Protein AF-A0A8S3X0T8-F1 (afdb_monomer_lite)

Radius of gyration: 22.29 Å; chains: 1; bounding box: 77×20×52 Å

Sequence (79 aa):
MEGVLPGQHAMRAGRPVMQFENEDEVLRELRLDPSISQRQISSNIGIPRSTVQRVINRKKYHAYHVQRVQALLPGDYEP

Foldseek 3Di:
DDDPDPPPPPPPPPDPDPDVVLLVQLVVVCVVPVLDDLVVSCVVSVHDSVVSVVSCVVVVVPSPNPDCPDDDDPCVPPD

pLDDT: mean 77.49, std 15.64, range [44.38, 95.56]

Structure (mmCIF, N/CA/C/O backbone):
data_AF-A0A8S3X0T8-F1
#
_entry.id   AF-A0A8S3X0T8-F1
#
loop_
_atom_site.group_PDB
_atom_site.id
_atom_site.type_symbol
_atom_site.label_atom_id
_atom_site.label_alt_id
_atom_site.label_comp_id
_atom_site.label_asym_id
_atom_site.label_entity_id
_atom_site.label_seq_id
_atom_site.pdbx_PDB_ins_code
_atom_site.Cartn_x
_atom_site.Cartn_y
_atom_site.Cartn_z
_atom_site.occupancy
_atom_site.B_iso_or_equiv
_atom_site.auth_seq_id
_atom_site.auth_comp_id
_atom_site.auth_asym_id
_atom_site.auth_atom_id
_atom_site.pdbx_PDB_model_num
ATOM 1 N N . MET A 1 1 ? 54.369 -13.542 -16.651 1.00 44.38 1 MET A N 1
ATOM 2 C CA . MET A 1 1 ? 53.627 -13.330 -17.903 1.00 44.38 1 MET A CA 1
ATOM 3 C C . MET A 1 1 ? 52.206 -13.793 -17.640 1.00 44.38 1 MET A C 1
ATOM 5 O O . MET A 1 1 ? 52.041 -14.971 -17.369 1.00 44.38 1 MET A O 1
ATOM 9 N N . GLU A 1 2 ? 51.284 -12.825 -17.592 1.00 46.09 2 GLU A N 1
ATOM 10 C CA . GLU A 1 2 ? 49.812 -12.940 -17.670 1.00 46.09 2 GLU A CA 1
ATOM 11 C C . GLU A 1 2 ? 49.131 -13.933 -16.695 1.00 46.09 2 GLU A C 1
ATOM 13 O O . GLU A 1 2 ? 49.256 -15.140 -16.825 1.00 46.09 2 GLU A O 1
ATOM 18 N N . GLY A 1 3 ? 48.377 -13.557 -15.664 1.00 48.69 3 GLY A N 1
ATOM 19 C CA . GLY A 1 3 ? 47.403 -12.476 -15.549 1.00 48.69 3 GLY A CA 1
ATOM 20 C C . GLY A 1 3 ? 46.128 -13.122 -14.991 1.00 48.69 3 GLY A C 1
ATOM 21 O O . GLY A 1 3 ? 45.413 -13.808 -15.716 1.00 48.69 3 GLY A O 1
ATOM 22 N N . VAL A 1 4 ? 45.883 -12.991 -13.682 1.00 56.06 4 VAL A N 1
ATOM 23 C CA . VAL A 1 4 ? 44.653 -13.481 -13.037 1.00 56.06 4 VAL A CA 1
ATOM 24 C C . VAL A 1 4 ? 43.480 -12.755 -13.690 1.00 56.06 4 VAL A C 1
ATOM 26 O O . VAL A 1 4 ? 43.378 -11.535 -13.575 1.00 56.06 4 VAL A O 1
ATOM 29 N N . LEU A 1 5 ? 42.625 -13.494 -14.402 1.00 56.59 5 LEU A N 1
ATOM 30 C CA . LEU A 1 5 ? 41.4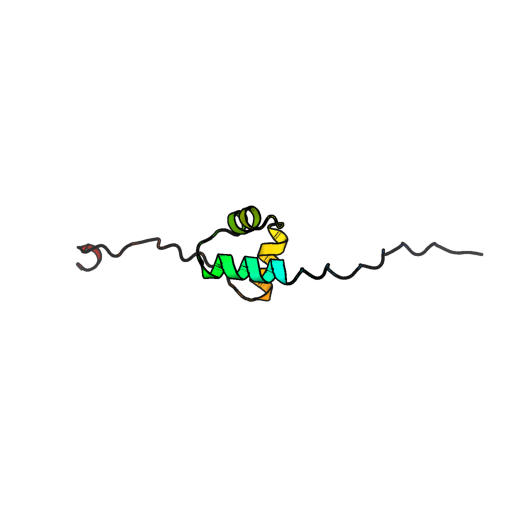08 -12.947 -14.997 1.00 56.59 5 LEU A CA 1
ATOM 31 C C . LEU A 1 5 ? 40.593 -12.285 -13.877 1.00 56.59 5 LEU A C 1
ATOM 33 O O . LEU A 1 5 ? 40.204 -12.985 -12.934 1.00 56.59 5 LEU A O 1
ATOM 37 N N . PRO A 1 6 ? 40.352 -10.962 -13.920 1.00 46.28 6 PRO A N 1
ATOM 38 C CA . PRO A 1 6 ? 39.552 -10.320 -12.899 1.00 46.28 6 PRO A CA 1
ATOM 39 C C . PRO A 1 6 ? 38.165 -10.949 -12.950 1.00 46.28 6 PRO A C 1
ATOM 41 O O . PRO A 1 6 ? 37.548 -11.046 -14.015 1.00 46.28 6 PRO A O 1
ATOM 44 N N . GLY A 1 7 ? 37.714 -11.420 -11.785 1.00 50.72 7 GLY A N 1
ATOM 45 C CA . GLY A 1 7 ? 36.380 -11.959 -11.606 1.00 50.72 7 GLY A CA 1
ATOM 46 C C . GLY A 1 7 ? 35.391 -11.008 -12.255 1.00 50.72 7 GLY A C 1
ATOM 47 O O . GLY A 1 7 ? 35.367 -9.816 -11.941 1.00 50.72 7 GLY A O 1
ATOM 48 N N . GLN A 1 8 ? 34.631 -11.536 -13.208 1.00 53.94 8 GLN A N 1
ATOM 49 C CA . GLN A 1 8 ? 33.559 -10.823 -13.870 1.00 53.94 8 GLN A CA 1
ATOM 50 C C . GLN A 1 8 ? 32.525 -10.478 -12.797 1.00 53.94 8 GLN A C 1
ATOM 52 O O . GLN A 1 8 ? 31.556 -11.201 -12.575 1.00 53.94 8 GLN A O 1
ATOM 57 N N . HIS A 1 9 ? 32.724 -9.356 -12.106 1.00 46.25 9 HIS A N 1
ATOM 58 C CA . HIS A 1 9 ? 31.627 -8.595 -11.550 1.00 46.25 9 HIS A CA 1
ATOM 59 C C . HIS A 1 9 ? 30.825 -8.160 -12.764 1.00 46.25 9 HIS A C 1
ATOM 61 O O . HIS A 1 9 ? 31.066 -7.089 -13.319 1.00 46.25 9 HIS A O 1
ATOM 67 N N . ALA A 1 10 ? 29.936 -9.054 -13.218 1.00 52.88 10 ALA A N 1
ATOM 68 C CA . ALA A 1 10 ? 28.902 -8.759 -14.183 1.00 52.88 10 ALA A CA 1
ATOM 69 C C . ALA A 1 10 ? 28.394 -7.376 -13.815 1.00 52.88 10 ALA A C 1
ATOM 71 O O . ALA A 1 10 ? 27.938 -7.168 -12.682 1.00 52.88 10 ALA A O 1
ATOM 72 N N . MET A 1 11 ? 28.632 -6.425 -14.724 1.00 45.25 11 MET A N 1
ATOM 73 C CA . MET A 1 11 ? 28.193 -5.049 -14.592 1.00 45.25 11 MET A CA 1
ATOM 74 C C . MET A 1 11 ? 26.790 -5.132 -14.025 1.00 45.25 11 MET A C 1
ATOM 76 O O . MET A 1 11 ? 25.929 -5.763 -14.642 1.00 45.25 11 MET A O 1
ATOM 80 N N . ARG A 1 12 ? 26.594 -4.642 -12.795 1.00 50.88 12 ARG A N 1
ATOM 81 C CA . ARG A 1 12 ? 25.279 -4.660 -12.166 1.00 50.88 12 ARG A CA 1
ATOM 82 C C . ARG A 1 12 ? 24.425 -3.754 -13.031 1.00 50.88 12 ARG A C 1
ATOM 84 O O . ARG A 1 12 ? 24.406 -2.548 -12.804 1.00 50.88 12 ARG A O 1
ATOM 91 N N . ALA A 1 13 ? 23.800 -4.331 -14.058 1.00 54.94 13 ALA A N 1
ATOM 92 C CA . ALA A 1 13 ? 22.784 -3.687 -14.853 1.00 54.94 13 ALA A CA 1
ATOM 93 C C . ALA A 1 13 ? 21.865 -3.053 -13.821 1.00 54.94 13 ALA A C 1
ATOM 95 O O . ALA A 1 13 ? 21.397 -3.736 -12.900 1.00 54.94 13 ALA A O 1
ATOM 96 N N . GLY A 1 14 ? 21.790 -1.722 -13.863 1.00 62.72 14 GLY A N 1
ATOM 97 C CA . GLY A 1 14 ? 21.093 -0.952 -12.848 1.00 62.72 14 GLY A CA 1
ATOM 98 C C . GLY A 1 14 ? 19.721 -1.563 -12.590 1.00 62.72 14 GLY A C 1
ATOM 99 O O . GLY A 1 14 ? 19.130 -2.191 -13.470 1.00 62.72 14 GLY A O 1
ATOM 100 N N . ARG A 1 15 ? 19.232 -1.417 -11.355 1.00 54.28 15 ARG A N 1
ATOM 101 C CA . ARG A 1 15 ? 17.920 -1.931 -10.946 1.00 54.28 15 ARG A CA 1
ATOM 102 C C . ARG A 1 15 ? 16.898 -1.640 -12.057 1.00 54.28 15 ARG A C 1
ATOM 104 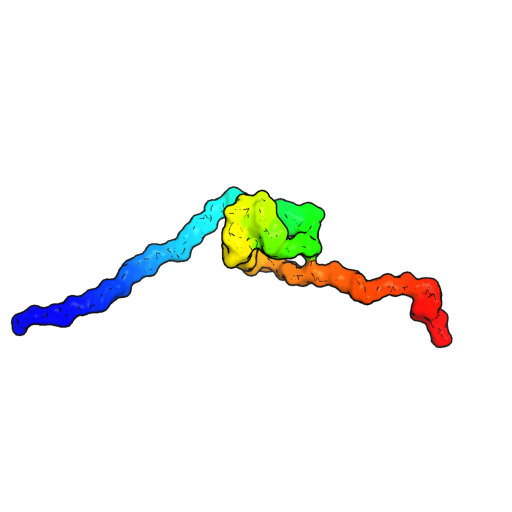O O . ARG A 1 15 ? 16.751 -0.460 -12.376 1.00 54.28 15 ARG A O 1
ATOM 111 N N . PRO A 1 16 ? 16.203 -2.655 -12.609 1.00 61.00 16 PRO A N 1
ATOM 112 C CA . PRO A 1 16 ? 15.250 -2.454 -13.691 1.00 61.00 16 PRO A CA 1
ATOM 113 C C . PRO A 1 16 ? 14.327 -1.283 -13.366 1.00 61.00 16 PRO A C 1
ATOM 115 O O . PRO A 1 16 ? 13.761 -1.221 -12.264 1.00 61.00 16 PRO A O 1
ATOM 118 N N . VAL A 1 17 ? 14.234 -0.332 -14.295 1.00 63.22 17 VAL A N 1
ATOM 119 C CA . VAL A 1 17 ? 13.298 0.785 -14.188 1.00 63.22 17 VAL A CA 1
ATOM 120 C C . VAL A 1 17 ? 11.913 0.155 -14.144 1.00 63.22 17 VAL A C 1
ATOM 122 O O . VAL A 1 17 ? 11.531 -0.577 -15.054 1.00 63.22 17 VAL A O 1
ATOM 125 N N . MET A 1 18 ? 11.189 0.344 -13.038 1.00 66.38 18 MET A N 1
ATOM 126 C CA . MET A 1 18 ? 9.784 -0.048 -13.026 1.00 66.38 18 MET A CA 1
ATOM 127 C C . MET A 1 18 ? 9.071 0.720 -14.121 1.00 66.38 18 MET A C 1
ATOM 129 O O . MET A 1 18 ? 9.228 1.934 -14.195 1.00 66.38 18 MET A O 1
ATOM 133 N N . GLN A 1 19 ? 8.291 0.016 -14.935 1.00 71.94 19 GLN A N 1
ATOM 134 C CA . GLN A 1 19 ? 7.372 0.669 -15.857 1.00 71.94 19 GLN A CA 1
ATOM 135 C C . GLN A 1 19 ? 6.417 1.547 -15.042 1.00 71.94 19 GLN A C 1
ATOM 137 O O . GLN A 1 19 ? 5.847 1.071 -14.057 1.00 71.94 19 GLN A O 1
ATOM 142 N N . PHE A 1 20 ? 6.286 2.813 -15.439 1.00 72.31 20 PHE A N 1
ATOM 143 C CA . PHE A 1 20 ? 5.439 3.802 -14.767 1.00 72.31 20 PHE A CA 1
ATOM 144 C C . PHE A 1 20 ? 3.978 3.332 -14.661 1.00 72.31 20 PHE A C 1
ATOM 146 O O . PHE A 1 20 ? 3.363 3.508 -13.619 1.00 72.31 20 PHE A O 1
ATOM 153 N N . GLU A 1 21 ? 3.479 2.606 -15.664 1.00 80.31 21 GLU A N 1
ATOM 154 C CA . GLU A 1 21 ? 2.124 2.029 -15.678 1.00 80.31 21 GLU A CA 1
ATOM 155 C C . GLU A 1 21 ? 1.857 1.108 -14.476 1.00 80.31 21 GLU A C 1
ATOM 157 O O . GLU A 1 21 ? 0.833 1.219 -13.808 1.00 80.31 21 GLU A O 1
ATOM 162 N N . ASN A 1 22 ? 2.825 0.255 -14.124 1.00 84.62 22 ASN A N 1
ATOM 163 C CA . ASN A 1 22 ? 2.710 -0.631 -12.963 1.00 84.62 22 ASN A CA 1
ATOM 164 C C . ASN A 1 22 ? 2.715 0.141 -11.636 1.00 84.62 22 ASN A C 1
ATOM 166 O O . ASN A 1 22 ? 2.205 -0.346 -10.631 1.00 84.62 22 ASN A O 1
ATOM 170 N N . GLU A 1 23 ? 3.357 1.309 -11.598 1.00 89.12 23 GLU A N 1
ATOM 171 C CA . GLU A 1 23 ? 3.372 2.170 -10.418 1.00 89.12 23 GLU A CA 1
ATOM 172 C C . GLU A 1 23 ? 2.012 2.846 -10.225 1.00 89.12 23 GLU A C 1
ATOM 174 O O . GLU A 1 23 ? 1.469 2.807 -9.120 1.00 89.12 23 GLU A O 1
ATOM 179 N N . ASP A 1 24 ? 1.442 3.390 -11.299 1.00 90.81 24 ASP A N 1
ATOM 180 C CA . ASP A 1 24 ? 0.137 4.050 -11.276 1.00 90.81 24 ASP A CA 1
ATOM 181 C C . ASP A 1 24 ? -0.996 3.079 -10.933 1.00 90.81 24 ASP A C 1
ATOM 183 O O . ASP A 1 24 ? -1.876 3.420 -10.141 1.00 90.81 24 ASP A O 1
ATOM 187 N N . GLU A 1 25 ? -0.949 1.849 -11.449 1.00 92.62 25 GLU A N 1
ATOM 188 C CA . GLU A 1 25 ? -1.973 0.843 -11.161 1.00 92.62 25 GLU A CA 1
ATOM 189 C C . GLU A 1 25 ? -1.935 0.388 -9.691 1.00 92.62 25 GLU A C 1
ATOM 191 O O . GLU A 1 25 ? -2.969 0.301 -9.029 1.00 92.62 25 GLU A O 1
ATOM 196 N N . VAL A 1 26 ? -0.736 0.208 -9.116 1.00 90.62 26 VAL A N 1
ATOM 197 C CA . VAL A 1 26 ? -0.587 -0.092 -7.678 1.00 90.62 26 VAL A CA 1
ATOM 198 C C . VAL A 1 26 ? -1.148 1.039 -6.818 1.00 90.62 26 VAL A C 1
ATOM 200 O O . VAL A 1 26 ? -1.810 0.786 -5.810 1.00 90.62 26 VAL A O 1
ATOM 203 N N . LEU A 1 27 ? -0.878 2.292 -7.192 1.00 89.75 27 LEU A N 1
ATOM 204 C CA . LEU A 1 27 ? -1.385 3.456 -6.466 1.00 89.75 27 LEU A CA 1
ATOM 205 C C . LEU A 1 27 ? -2.902 3.612 -6.607 1.00 89.75 27 LEU A C 1
ATOM 207 O O . LEU A 1 27 ? -3.551 4.060 -5.661 1.00 89.75 27 LEU A O 1
ATOM 211 N N . ARG A 1 28 ? -3.467 3.233 -7.756 1.00 91.62 28 ARG A N 1
ATOM 212 C CA . ARG A 1 28 ? -4.911 3.233 -7.997 1.00 91.62 28 ARG A CA 1
ATOM 213 C C . ARG A 1 28 ? -5.624 2.249 -7.076 1.00 91.62 28 ARG A C 1
ATOM 215 O O . ARG A 1 28 ? -6.531 2.668 -6.363 1.00 91.62 28 ARG A O 1
ATOM 222 N N . GLU A 1 29 ? -5.176 0.996 -7.029 1.00 91.50 29 GLU A N 1
ATOM 223 C CA . GLU A 1 29 ? -5.741 -0.039 -6.149 1.00 91.50 29 GLU A CA 1
ATOM 224 C C . GLU A 1 29 ? -5.717 0.400 -4.675 1.00 91.50 29 GLU A C 1
ATOM 226 O O . GLU A 1 29 ? -6.734 0.339 -3.989 1.00 91.50 29 GLU A O 1
ATOM 231 N N . LEU A 1 30 ? -4.589 0.949 -4.207 1.00 87.38 30 LEU A N 1
ATOM 232 C CA . LEU A 1 30 ? -4.456 1.464 -2.835 1.00 87.38 30 LEU A CA 1
ATOM 233 C C . LEU A 1 30 ? -5.368 2.654 -2.534 1.00 87.38 30 LEU A C 1
ATOM 235 O O . LEU A 1 30 ? -5.737 2.874 -1.383 1.00 87.38 30 LEU A O 1
ATOM 239 N N . ARG A 1 31 ? -5.686 3.467 -3.543 1.00 87.12 31 ARG A N 1
ATOM 240 C CA . ARG A 1 31 ? -6.559 4.629 -3.375 1.00 87.12 31 ARG A CA 1
ATOM 241 C C . ARG A 1 31 ? -8.034 4.244 -3.363 1.00 87.12 31 ARG A C 1
ATOM 243 O O . ARG A 1 31 ? -8.810 4.919 -2.692 1.00 87.12 31 ARG A O 1
ATOM 250 N N . LEU A 1 32 ? -8.402 3.197 -4.099 1.00 89.94 32 LEU A N 1
ATOM 251 C CA . LEU A 1 32 ? -9.750 2.632 -4.097 1.00 89.94 32 LEU A CA 1
ATOM 252 C C . LEU A 1 32 ? -10.037 1.894 -2.787 1.00 89.94 32 LEU A C 1
ATOM 254 O O . LEU A 1 32 ? -11.091 2.099 -2.192 1.00 89.94 32 LEU A O 1
ATOM 258 N N . ASP A 1 33 ? -9.083 1.090 -2.320 1.00 86.81 33 ASP A N 1
ATOM 259 C CA . ASP A 1 33 ? -9.175 0.372 -1.054 1.00 86.81 33 ASP A CA 1
ATOM 260 C C . ASP A 1 33 ? -7.822 0.387 -0.317 1.00 86.81 33 ASP A C 1
ATOM 262 O O . ASP A 1 33 ? -6.949 -0.437 -0.590 1.00 86.81 33 ASP A O 1
ATOM 266 N N . PRO A 1 34 ? -7.632 1.279 0.673 1.00 84.00 34 PRO A N 1
ATOM 267 C CA . PRO A 1 34 ? -6.408 1.317 1.475 1.00 84.00 34 PRO A CA 1
ATOM 268 C C . PRO A 1 34 ? -6.170 0.055 2.318 1.00 84.00 34 PRO A C 1
ATOM 270 O O . PRO A 1 34 ? -5.059 -0.155 2.808 1.00 84.00 34 PRO A O 1
ATOM 273 N N . SER A 1 35 ? -7.202 -0.773 2.522 1.00 83.12 35 SER A N 1
ATOM 274 C CA . SER A 1 35 ? -7.118 -2.019 3.286 1.00 83.12 35 SER A CA 1
ATOM 275 C C . SER A 1 35 ? -6.715 -3.225 2.431 1.00 83.12 35 SER A C 1
ATOM 277 O O . SER A 1 35 ? -6.453 -4.308 2.964 1.00 83.12 35 SER A O 1
ATOM 279 N N . ILE A 1 36 ? -6.588 -3.046 1.115 1.00 88.06 36 ILE A N 1
ATOM 280 C CA . ILE A 1 36 ? -6.220 -4.125 0.210 1.00 88.06 36 ILE A CA 1
ATOM 281 C C . ILE A 1 36 ? -4.835 -4.691 0.561 1.00 88.06 36 ILE A C 1
ATOM 283 O O . ILE A 1 36 ? -3.883 -3.990 0.928 1.00 88.06 36 ILE A O 1
ATOM 287 N N . SER A 1 37 ? -4.693 -6.013 0.483 1.00 88.94 37 SER A N 1
ATOM 288 C CA . SER A 1 37 ? -3.405 -6.650 0.752 1.00 88.94 37 SER A CA 1
ATOM 289 C C . SER A 1 37 ? -2.471 -6.525 -0.454 1.00 88.94 37 SER A C 1
ATOM 291 O O . SER A 1 37 ? -2.883 -6.659 -1.603 1.00 88.94 37 SER A O 1
ATOM 293 N N . GLN A 1 38 ? -1.163 -6.404 -0.217 1.00 90.12 38 GLN A N 1
ATOM 294 C CA . GLN A 1 38 ? -0.174 -6.406 -1.308 1.00 90.12 38 GLN A CA 1
ATOM 295 C C . GLN A 1 38 ? -0.193 -7.692 -2.151 1.00 90.12 38 GLN A C 1
ATOM 297 O O . GLN A 1 38 ? 0.236 -7.685 -3.302 1.00 90.12 38 GLN A O 1
ATOM 302 N N . ARG A 1 39 ? -0.640 -8.817 -1.565 1.00 92.19 39 ARG A N 1
ATOM 303 C CA . ARG A 1 39 ? -0.850 -10.083 -2.287 1.00 92.19 39 ARG A CA 1
ATOM 304 C C . ARG A 1 39 ? -1.993 -9.926 -3.289 1.00 92.19 39 ARG A C 1
ATOM 306 O O . ARG A 1 39 ? -1.817 -10.305 -4.435 1.00 92.19 39 ARG A O 1
ATOM 313 N N . GLN A 1 40 ? -3.098 -9.318 -2.864 1.00 93.38 40 GLN A N 1
ATOM 314 C CA . GLN A 1 40 ? -4.245 -9.060 -3.727 1.00 93.38 40 GLN A CA 1
ATOM 315 C C . GLN A 1 40 ? -3.884 -8.094 -4.860 1.00 93.38 40 GLN A C 1
ATOM 317 O O . GLN A 1 40 ? -4.128 -8.423 -6.011 1.00 93.38 40 GLN A O 1
ATOM 322 N N . ILE A 1 41 ? -3.191 -6.986 -4.567 1.00 92.19 41 ILE A N 1
ATOM 323 C CA . ILE A 1 41 ? -2.693 -6.053 -5.599 1.00 92.19 41 ILE A CA 1
ATOM 324 C C . ILE A 1 41 ? -1.816 -6.791 -6.627 1.00 92.19 41 ILE A C 1
ATOM 326 O O . ILE A 1 41 ? -1.959 -6.617 -7.832 1.00 92.19 41 ILE A O 1
ATOM 330 N N . SER A 1 42 ? -0.903 -7.642 -6.149 1.00 93.88 42 SER A N 1
ATOM 331 C CA . SER A 1 42 ? -0.026 -8.453 -7.002 1.00 93.88 42 SER A CA 1
ATOM 332 C C . SER A 1 42 ? -0.821 -9.376 -7.930 1.00 93.88 42 SER A C 1
ATOM 334 O O . SER A 1 42 ? -0.489 -9.467 -9.109 1.00 93.88 42 SER A O 1
ATOM 336 N N . SER A 1 43 ? -1.881 -10.012 -7.423 1.00 95.56 43 SER A N 1
ATOM 337 C CA . SER A 1 43 ? -2.782 -10.855 -8.214 1.00 95.56 43 SER A CA 1
ATOM 338 C C . SER A 1 43 ? -3.648 -10.062 -9.196 1.00 95.56 43 SER A C 1
ATOM 340 O O . SER A 1 43 ? -3.815 -10.517 -10.321 1.00 95.56 43 SER A O 1
ATOM 342 N N . ASN A 1 44 ? -4.156 -8.890 -8.804 1.00 93.88 44 ASN A N 1
ATOM 343 C CA . ASN A 1 44 ? -5.015 -8.046 -9.643 1.00 93.88 44 ASN A CA 1
ATOM 344 C C . ASN A 1 44 ? -4.247 -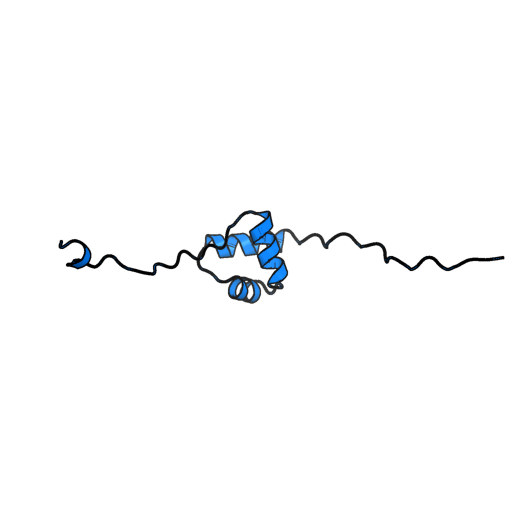7.481 -10.850 1.00 93.88 44 ASN A C 1
ATOM 346 O O . ASN A 1 44 ? -4.751 -7.498 -11.967 1.00 93.88 44 ASN A O 1
ATOM 350 N N . ILE A 1 45 ? -3.013 -7.018 -10.627 1.00 92.94 45 ILE A N 1
ATOM 351 C CA . ILE A 1 45 ? -2.186 -6.354 -11.649 1.00 92.94 45 ILE A CA 1
ATOM 352 C C . ILE A 1 45 ? -1.298 -7.362 -12.405 1.00 92.94 45 ILE A C 1
ATOM 354 O O . ILE A 1 45 ? -0.851 -7.103 -13.518 1.00 92.94 45 ILE A O 1
ATOM 358 N N . GLY A 1 46 ? -1.008 -8.526 -11.813 1.00 93.56 46 GLY A N 1
ATOM 359 C CA . GLY A 1 46 ? -0.126 -9.537 -12.407 1.00 93.56 46 GLY A CA 1
ATOM 360 C C . GLY A 1 46 ? 1.371 -9.245 -12.243 1.00 93.56 46 GLY A C 1
ATOM 361 O O . GLY A 1 46 ? 2.197 -9.786 -12.977 1.00 93.56 46 GLY A O 1
ATOM 362 N N . ILE A 1 47 ? 1.752 -8.407 -11.273 1.00 91.94 47 ILE A N 1
ATOM 363 C CA . ILE A 1 47 ? 3.156 -8.065 -10.986 1.00 91.94 47 ILE A CA 1
ATOM 364 C C . ILE A 1 47 ? 3.662 -8.746 -9.711 1.00 91.94 47 ILE A C 1
ATOM 366 O O . ILE A 1 47 ? 2.8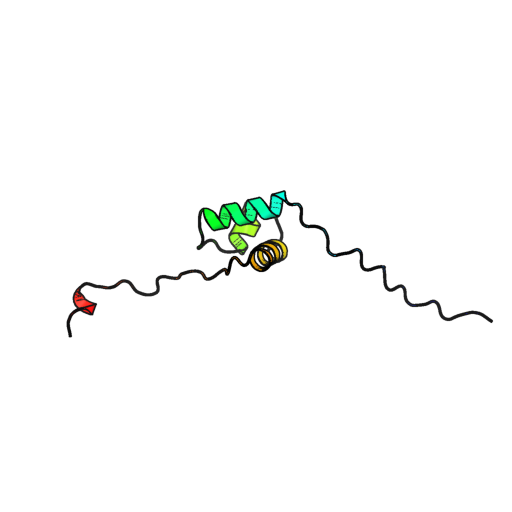76 -9.008 -8.801 1.00 91.94 47 ILE A O 1
ATOM 370 N N . PRO A 1 48 ? 4.980 -8.983 -9.557 1.00 92.56 48 PRO A N 1
ATOM 371 C CA . PRO A 1 48 ? 5.519 -9.587 -8.341 1.00 92.56 48 PRO A CA 1
ATOM 372 C C . PRO A 1 48 ? 5.226 -8.761 -7.081 1.00 92.56 48 PRO A C 1
ATOM 374 O O . PRO A 1 48 ? 5.375 -7.539 -7.072 1.00 92.56 48 PRO A O 1
ATOM 377 N N . ARG A 1 49 ? 4.937 -9.419 -5.953 1.00 92.69 49 ARG A N 1
ATOM 378 C CA . ARG A 1 49 ? 4.723 -8.737 -4.659 1.00 92.69 49 ARG A CA 1
ATOM 379 C C . ARG A 1 49 ? 5.892 -7.828 -4.247 1.00 92.69 49 ARG A C 1
ATOM 381 O O . ARG A 1 49 ? 5.678 -6.767 -3.669 1.00 92.69 49 ARG A O 1
ATOM 388 N N . SER A 1 50 ? 7.133 -8.206 -4.559 1.00 91.38 50 SER A N 1
ATOM 389 C CA . SER A 1 50 ? 8.328 -7.386 -4.283 1.00 91.38 50 SER A CA 1
ATOM 390 C C . SER A 1 50 ? 8.328 -6.055 -5.048 1.00 91.38 50 SER A C 1
ATOM 392 O O . SER A 1 50 ? 8.885 -5.058 -4.583 1.00 91.38 50 SER A O 1
ATOM 394 N N . THR A 1 51 ? 7.681 -6.032 -6.210 1.00 90.75 51 THR A N 1
ATOM 395 C CA . THR A 1 51 ? 7.466 -4.853 -7.045 1.00 90.75 51 THR A CA 1
ATOM 396 C C . THR A 1 51 ? 6.408 -3.943 -6.414 1.00 90.75 51 THR A C 1
ATOM 398 O O . THR A 1 51 ? 6.683 -2.760 -6.227 1.00 90.75 51 THR A O 1
ATOM 401 N N . VAL A 1 52 ? 5.280 -4.504 -5.960 1.00 90.94 52 VAL A N 1
ATOM 402 C CA . VAL A 1 52 ? 4.241 -3.784 -5.192 1.00 90.94 52 VAL A CA 1
ATOM 403 C C . VAL A 1 52 ? 4.837 -3.132 -3.938 1.00 90.94 52 VAL A C 1
ATOM 405 O O . VAL A 1 52 ? 4.730 -1.922 -3.748 1.00 90.94 52 VAL A O 1
ATOM 408 N N . GLN A 1 53 ? 5.560 -3.903 -3.118 1.00 90.38 53 GLN A N 1
ATOM 409 C CA . GLN A 1 53 ? 6.211 -3.404 -1.900 1.00 90.38 53 GLN A CA 1
ATOM 410 C C . GLN A 1 53 ? 7.191 -2.257 -2.191 1.00 90.38 53 GLN A C 1
ATOM 412 O O . GLN A 1 53 ? 7.298 -1.308 -1.412 1.00 90.38 53 GLN A O 1
ATOM 417 N N . ARG A 1 54 ? 7.918 -2.322 -3.314 1.00 89.06 54 ARG A N 1
ATOM 418 C CA . ARG A 1 54 ? 8.842 -1.261 -3.731 1.00 89.06 54 ARG A CA 1
ATOM 419 C C . ARG A 1 54 ? 8.112 0.034 -4.085 1.00 89.06 54 ARG A C 1
ATOM 421 O O . ARG A 1 54 ? 8.603 1.089 -3.691 1.00 89.06 54 ARG A O 1
ATOM 428 N N . VAL A 1 55 ? 6.996 -0.037 -4.814 1.00 89.12 55 VAL A N 1
ATOM 429 C CA . VAL A 1 55 ? 6.170 1.136 -5.164 1.00 89.12 55 VAL A CA 1
ATOM 430 C C . VAL A 1 55 ? 5.644 1.804 -3.899 1.00 89.12 55 VAL A C 1
ATOM 432 O O . VAL A 1 55 ? 5.891 2.990 -3.680 1.00 89.12 55 VAL A O 1
ATOM 435 N N . ILE A 1 56 ? 5.026 1.006 -3.028 1.00 87.94 56 ILE A N 1
ATOM 436 C CA . ILE A 1 56 ? 4.491 1.418 -1.725 1.00 87.94 56 ILE A CA 1
ATOM 437 C C . ILE A 1 56 ? 5.556 2.170 -0.912 1.00 87.94 56 ILE A C 1
ATOM 439 O O . ILE A 1 56 ? 5.344 3.313 -0.506 1.00 87.94 56 ILE A O 1
ATOM 443 N N . ASN A 1 57 ? 6.752 1.585 -0.778 1.00 86.88 57 ASN A N 1
ATOM 444 C CA . ASN A 1 57 ? 7.857 2.193 -0.032 1.00 86.88 57 ASN A CA 1
ATOM 445 C C . ASN A 1 57 ? 8.377 3.485 -0.677 1.00 86.88 57 ASN A C 1
ATOM 447 O O . ASN A 1 57 ? 8.644 4.457 0.026 1.00 86.88 57 ASN A O 1
ATOM 451 N N . ARG A 1 58 ? 8.534 3.517 -2.008 1.00 87.44 58 ARG A N 1
ATOM 452 C CA . ARG A 1 58 ? 9.028 4.707 -2.727 1.00 87.44 58 ARG A CA 1
ATOM 453 C C . ARG A 1 58 ? 8.074 5.886 -2.610 1.00 87.44 58 ARG A C 1
ATOM 455 O O . ARG A 1 58 ? 8.523 7.018 -2.461 1.00 87.44 58 ARG A O 1
ATOM 462 N N . LYS A 1 59 ? 6.771 5.619 -2.675 1.00 86.19 59 LYS A N 1
ATOM 463 C CA . LYS A 1 59 ? 5.723 6.641 -2.600 1.00 86.19 59 LYS A CA 1
ATOM 464 C C . LYS A 1 59 ? 5.309 6.976 -1.174 1.00 86.19 59 LYS A C 1
ATOM 466 O O . LYS A 1 59 ? 4.434 7.813 -0.997 1.00 86.19 59 LYS A O 1
ATOM 471 N N . LYS A 1 60 ? 5.943 6.350 -0.173 1.00 82.75 60 LYS A N 1
ATOM 472 C CA . LYS A 1 60 ? 5.625 6.511 1.252 1.00 82.75 60 LYS A CA 1
ATOM 473 C C . LYS A 1 60 ? 4.148 6.239 1.563 1.00 82.75 60 LYS A C 1
ATOM 475 O O . LYS A 1 60 ? 3.604 6.777 2.523 1.00 82.75 60 LYS A O 1
ATOM 480 N N . TYR A 1 61 ? 3.508 5.379 0.769 1.00 77.56 61 TYR A N 1
ATOM 481 C CA . TYR A 1 61 ? 2.230 4.800 1.154 1.00 77.56 61 TYR A CA 1
ATOM 482 C C . TYR A 1 61 ? 2.556 3.780 2.229 1.00 77.56 61 TYR A C 1
ATOM 484 O O . TYR A 1 61 ? 3.009 2.680 1.943 1.00 77.56 61 TYR A O 1
ATOM 492 N N . HIS A 1 62 ? 2.443 4.165 3.491 1.00 66.12 62 HIS A N 1
ATOM 493 C CA . HIS A 1 62 ? 2.618 3.199 4.554 1.00 66.12 62 HIS A CA 1
ATOM 494 C C . HIS A 1 62 ? 1.402 2.277 4.538 1.00 66.12 62 HIS A C 1
ATOM 496 O O . HIS A 1 62 ? 0.282 2.727 4.763 1.00 66.12 62 HIS A O 1
ATOM 502 N N . ALA A 1 63 ? 1.629 0.997 4.236 1.00 60.06 63 ALA A N 1
ATOM 503 C CA . ALA A 1 63 ? 0.625 -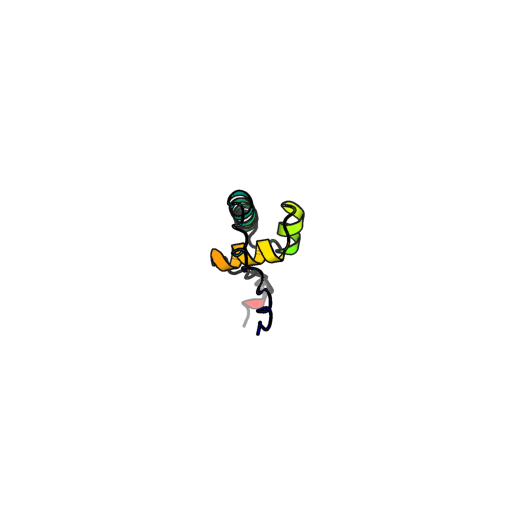0.055 4.331 1.00 60.06 63 ALA A CA 1
ATOM 504 C C . ALA A 1 63 ? 0.301 -0.320 5.811 1.00 60.06 63 ALA A C 1
ATOM 506 O O . ALA A 1 63 ? 0.642 -1.366 6.354 1.00 60.06 63 ALA A O 1
ATOM 507 N N . TYR A 1 64 ? -0.281 0.659 6.496 1.00 60.47 64 TYR A N 1
ATOM 508 C CA . TYR A 1 64 ? -0.939 0.429 7.766 1.00 60.47 64 TYR A CA 1
ATOM 509 C C . TYR A 1 64 ? -2.373 0.063 7.427 1.00 60.47 64 TYR A C 1
ATOM 511 O O . TYR A 1 64 ? -3.202 0.926 7.143 1.00 60.47 64 TYR A O 1
ATOM 519 N N . HIS A 1 65 ? -2.644 -1.239 7.408 1.00 62.09 65 HIS A N 1
ATOM 520 C CA . HIS A 1 65 ? -4.001 -1.755 7.457 1.00 62.09 65 HIS A CA 1
ATOM 521 C C . HIS A 1 65 ? -4.647 -1.201 8.723 1.00 62.09 65 HIS A C 1
ATOM 523 O O . HIS A 1 65 ? -4.363 -1.676 9.822 1.00 62.09 65 HIS A O 1
ATOM 529 N N . VAL A 1 66 ? -5.470 -0.159 8.585 1.00 65.50 66 VAL A N 1
ATOM 530 C CA . VAL A 1 66 ? -6.304 0.320 9.688 1.00 65.50 66 VAL A CA 1
ATOM 531 C C . VAL A 1 66 ? -7.315 -0.780 9.969 1.00 65.50 66 VAL A C 1
ATOM 533 O O . VAL A 1 66 ? -8.375 -0.864 9.354 1.00 65.50 66 VAL A O 1
ATOM 536 N N . GLN A 1 67 ? -6.951 -1.673 10.880 1.00 66.12 67 GLN A N 1
ATOM 537 C CA . GLN A 1 67 ? -7.832 -2.714 11.360 1.00 66.12 67 GLN A CA 1
ATOM 538 C C . GLN A 1 67 ? -8.660 -2.115 12.494 1.00 66.12 67 GLN A C 1
ATOM 540 O O . GLN A 1 67 ? -8.134 -1.796 13.562 1.00 66.12 67 GLN A O 1
ATOM 545 N N . ARG A 1 68 ? -9.966 -1.934 12.269 1.00 71.62 68 ARG A N 1
ATOM 546 C CA . ARG A 1 68 ? -10.897 -1.616 13.358 1.00 71.62 68 ARG A CA 1
ATOM 547 C C . ARG A 1 68 ? -10.999 -2.857 14.244 1.00 71.62 68 ARG A C 1
ATOM 549 O O . ARG A 1 68 ? -11.724 -3.788 13.919 1.00 71.62 68 ARG A O 1
ATOM 556 N N . VAL A 1 69 ? -10.213 -2.892 15.316 1.00 78.12 69 VAL A N 1
ATOM 557 C CA . VAL A 1 69 ? -10.166 -4.021 16.262 1.00 78.12 69 VAL A CA 1
ATOM 558 C C . VAL A 1 69 ? -11.271 -3.963 17.319 1.00 78.12 69 VAL A C 1
ATOM 560 O O . VAL A 1 69 ? -11.529 -4.968 17.969 1.00 78.12 69 VAL A O 1
ATOM 563 N N . GLN A 1 70 ? -11.954 -2.821 17.461 1.00 79.25 70 GLN A N 1
ATOM 564 C CA . GLN A 1 70 ? -13.084 -2.658 18.374 1.00 79.25 70 GLN A CA 1
ATOM 565 C C . GLN A 1 70 ? -14.086 -1.633 17.831 1.00 79.25 70 GLN A C 1
ATOM 567 O O . GLN A 1 70 ? -13.700 -0.596 17.283 1.00 79.25 70 GLN A O 1
ATOM 572 N N . ALA A 1 71 ? -15.375 -1.941 17.968 1.00 82.56 71 ALA A N 1
ATOM 573 C CA . ALA A 1 71 ? -16.459 -0.983 17.795 1.00 82.56 71 ALA A CA 1
ATOM 574 C C . ALA A 1 71 ? -16.869 -0.478 19.181 1.00 82.56 71 ALA A C 1
ATOM 576 O O . ALA A 1 71 ? -17.009 -1.292 20.087 1.00 82.56 71 ALA A O 1
ATOM 577 N N . LEU A 1 72 ? -17.058 0.836 19.329 1.00 82.62 72 LEU A N 1
ATOM 578 C CA . LEU A 1 72 ? -17.666 1.419 20.525 1.00 82.62 72 LEU A CA 1
ATOM 579 C C . LEU A 1 72 ? -19.103 0.905 20.629 1.00 82.62 72 LEU A C 1
ATOM 581 O O . LEU A 1 72 ? -19.949 1.254 19.799 1.00 82.62 72 LEU A O 1
ATOM 585 N N . LEU A 1 73 ? -19.353 0.044 21.608 1.00 90.00 73 LEU A N 1
ATOM 586 C CA . LEU A 1 73 ? -20.690 -0.401 21.960 1.00 90.00 73 LEU A CA 1
ATOM 587 C C . LEU A 1 73 ? -21.342 0.645 22.873 1.00 90.00 73 LEU A C 1
ATOM 589 O O . LEU A 1 73 ? -20.643 1.335 23.612 1.00 90.00 73 LEU A O 1
ATOM 593 N N . PRO A 1 74 ? -22.682 0.752 22.886 1.00 85.12 74 PRO A N 1
ATOM 594 C CA . PRO A 1 74 ? -23.378 1.669 23.789 1.00 85.12 74 PRO A CA 1
ATOM 595 C C . PRO A 1 74 ? -23.003 1.493 25.271 1.00 85.12 74 PRO A C 1
ATOM 597 O O . PRO A 1 74 ? -22.989 2.469 26.007 1.00 85.12 74 PRO A O 1
ATOM 600 N N . GLY A 1 75 ? -22.658 0.271 25.693 1.00 85.69 75 GLY A N 1
ATOM 601 C CA . GLY A 1 75 ? -22.239 -0.031 27.066 1.00 85.69 75 GLY A CA 1
ATOM 602 C C . GLY A 1 75 ? -20.789 0.332 27.403 1.00 85.69 75 GLY A C 1
ATOM 603 O O . GLY A 1 75 ? -20.444 0.325 28.575 1.00 85.69 75 GLY A O 1
ATOM 604 N N . ASP A 1 76 ? -19.952 0.679 26.420 1.00 85.25 76 ASP A N 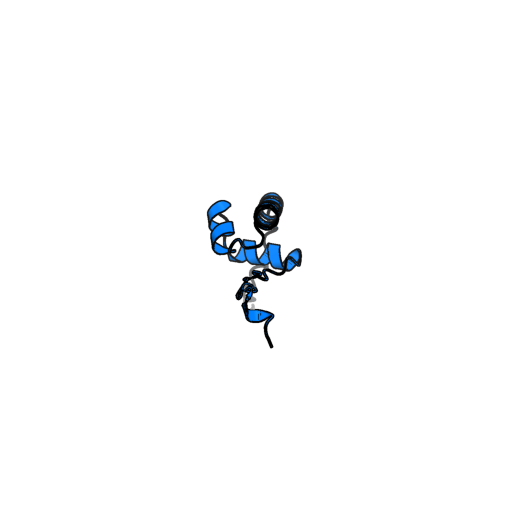1
ATOM 605 C CA . ASP A 1 76 ? -18.559 1.089 26.668 1.00 85.25 76 ASP A CA 1
ATOM 606 C C . ASP A 1 76 ? -18.463 2.530 27.215 1.00 85.25 76 ASP A C 1
ATOM 608 O O . ASP A 1 76 ? -17.389 2.973 27.618 1.00 85.25 76 ASP A O 1
ATOM 612 N N . TYR A 1 77 ? -19.572 3.282 27.187 1.00 80.81 77 TYR A N 1
ATOM 613 C CA . TYR A 1 77 ? -19.682 4.639 27.734 1.00 80.81 77 TYR A CA 1
ATOM 614 C C . TYR A 1 77 ? -20.128 4.662 29.206 1.00 80.81 77 TYR A C 1
ATOM 616 O O . TYR A 1 77 ? -19.995 5.693 29.865 1.00 80.81 77 TYR A O 1
ATOM 624 N N . GLU A 1 78 ? -20.654 3.549 29.724 1.00 78.62 78 GLU A N 1
ATOM 625 C CA . GLU A 1 78 ? -21.125 3.463 31.108 1.00 78.62 78 GLU A CA 1
ATOM 626 C C . GLU A 1 78 ? -19.928 3.232 32.066 1.00 78.62 78 GLU A C 1
ATOM 628 O O . GLU A 1 78 ? -19.088 2.376 31.773 1.00 78.62 78 GLU A O 1
ATOM 633 N N . PRO A 1 79 ? -19.802 4.009 33.164 1.00 74.94 79 PRO A N 1
ATOM 634 C CA . PRO A 1 79 ? -18.658 3.979 34.086 1.00 74.94 79 PRO A CA 1
ATOM 635 C C . PRO A 1 79 ? -18.601 2.769 35.031 1.00 74.94 79 PRO A C 1
ATOM 637 O O . PRO A 1 79 ? -19.664 2.201 35.371 1.00 74.94 79 PRO A O 1
#

Secondary structure (DSSP, 8-state):
----PPP--------PPPPHHHHHHHHHHHHH-TT--HHHHHHHHT--HHHHHHHHHHTT-------------GGGG--

Organism: Parnassius apollo (NCBI:txid110799)

InterPro domains:
  IPR001387 Cro/C1-type, helix-turn-helix domain [cd00093] (25-59)